Protein AF-A0A074M8Y1-F1 (afdb_monomer_lite)

Sequence (68 aa):
MKRYPLIAARVALDKTQAQVAKDLCLSEVYVRKIEAGDKKPGRETIIRFARYYQRPAHELFPDIFRDF

Foldseek 3Di:
DFQVLLVVLQVVVVHDLCRVCVVLVHDSVVSVCVRHVVDDDDPVSLVSSCVVSVHDSCSRCVVVVVVD

pLDDT: mean 95.06, std 8.21, range [47.31, 98.62]

InterPro domains:
  IPR001387 Cro/C1-type, helix-turn-helix domain [PF01381] (7-60)
  IPR001387 Cro/C1-type, helix-turn-helix domain [PS50943] (6-60)
  IPR001387 Cro/C1-type, helix-turn-helix domain [SM00530] (5-60)
  IPR001387 Cro/C1-type, helix-turn-helix domain [cd00093] (6-60)
  IPR010982 Lambda repressor-like, DNA-binding domain superfamily [G3DSA:1.10.260.40] (6-64)
  IPR010982 Lambda repressor-like, DNA-binding domain superfamily [SSF47413] (6-63)

Radius of gyration: 10.76 Å; chains: 1; bounding box: 20×22×30 Å

Organism: NCBI:txid1157490

Secondary structure (DSSP, 8-state):
---HHHHHHHHHTT--HHHHHHHTT--HHHHHHHHHT-S---HHHHHHHHHHHTS-HHHH-HHHHS--

Structure (mmCIF, N/CA/C/O backbone):
data_AF-A0A074M8Y1-F1
#
_entry.id   AF-A0A074M8Y1-F1
#
loop_
_atom_site.group_PDB
_atom_site.id
_atom_site.type_symbol
_atom_site.label_atom_id
_atom_site.label_alt_id
_atom_site.label_comp_id
_atom_site.label_asym_id
_atom_site.label_entity_id
_atom_site.label_seq_id
_atom_site.pdbx_PDB_ins_code
_atom_site.Cartn_x
_atom_site.Cartn_y
_atom_site.Cartn_z
_atom_site.occupancy
_atom_site.B_iso_or_equiv
_atom_site.auth_seq_id
_atom_site.auth_comp_id
_atom_site.auth_asym_id
_atom_site.auth_atom_id
_atom_site.pdbx_PDB_model_num
ATOM 1 N N . MET A 1 1 ? -5.191 6.582 -12.598 1.00 81.50 1 MET A N 1
ATOM 2 C 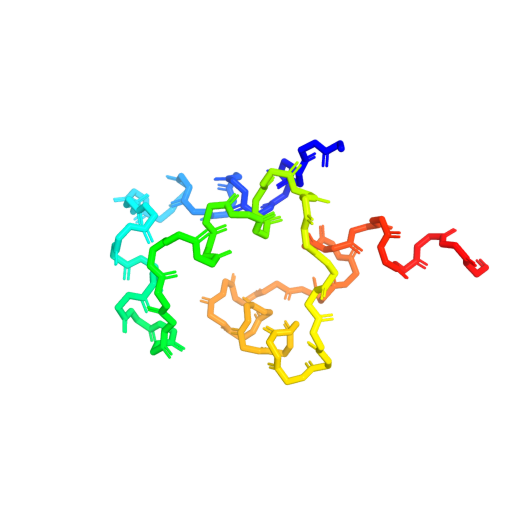CA . MET A 1 1 ? -5.459 5.200 -13.065 1.00 81.50 1 MET A CA 1
ATOM 3 C C . MET A 1 1 ? -5.309 4.276 -11.872 1.00 81.50 1 MET A C 1
ATOM 5 O O . MET A 1 1 ? -4.262 4.324 -11.243 1.00 81.50 1 MET A O 1
ATOM 9 N N . LYS A 1 2 ? -6.326 3.471 -11.533 1.00 91.88 2 LYS A N 1
ATOM 10 C CA . LYS A 1 2 ? -6.242 2.564 -10.376 1.00 91.88 2 LYS A CA 1
ATOM 11 C C . LYS A 1 2 ? -5.166 1.495 -10.599 1.00 91.88 2 LYS A C 1
ATOM 13 O O . LYS A 1 2 ? -5.119 0.882 -11.665 1.00 91.88 2 LYS A O 1
ATOM 18 N N . ARG A 1 3 ? -4.346 1.231 -9.580 1.00 95.12 3 ARG A N 1
ATOM 19 C CA . ARG A 1 3 ? -3.352 0.149 -9.561 1.00 95.12 3 ARG A CA 1
ATOM 20 C C . ARG A 1 3 ? -4.015 -1.158 -9.137 1.00 95.12 3 ARG A C 1
ATOM 22 O O . ARG A 1 3 ? -3.857 -1.621 -8.009 1.00 95.12 3 ARG A O 1
ATOM 29 N N . TYR A 1 4 ? -4.774 -1.751 -10.059 1.00 97.06 4 TYR A N 1
ATOM 30 C CA . TYR A 1 4 ? -5.473 -3.020 -9.836 1.00 97.06 4 TYR A CA 1
ATOM 31 C C . TYR A 1 4 ? -4.589 -4.158 -9.298 1.00 97.06 4 TYR A C 1
ATOM 33 O O . TYR A 1 4 ? -5.091 -4.888 -8.447 1.00 97.06 4 TYR A O 1
ATOM 41 N N . PRO A 1 5 ? -3.299 -4.303 -9.676 1.00 97.50 5 PRO A N 1
ATOM 42 C CA . PRO A 1 5 ? -2.450 -5.347 -9.099 1.00 97.50 5 PRO A CA 1
ATOM 43 C C . PRO A 1 5 ? -2.289 -5.253 -7.576 1.00 97.50 5 PRO A C 1
ATOM 45 O O . PRO A 1 5 ? -2.350 -6.275 -6.896 1.00 97.50 5 PRO A O 1
ATOM 48 N N . LEU A 1 6 ? -2.156 -4.041 -7.022 1.00 97.50 6 LEU A N 1
ATOM 49 C CA . LEU A 1 6 ? -2.104 -3.832 -5.569 1.00 97.50 6 LEU A CA 1
ATOM 50 C C . LEU A 1 6 ? -3.432 -4.172 -4.896 1.00 97.50 6 LEU A C 1
ATOM 52 O O . LEU A 1 6 ? -3.446 -4.835 -3.863 1.00 97.50 6 LEU A O 1
ATOM 56 N N . ILE A 1 7 ? -4.544 -3.743 -5.499 1.00 98.06 7 ILE A N 1
ATOM 57 C CA . ILE A 1 7 ? -5.891 -4.021 -4.985 1.00 98.06 7 ILE A CA 1
ATOM 58 C C . ILE A 1 7 ? -6.140 -5.533 -4.973 1.00 98.06 7 ILE A C 1
ATOM 60 O O . ILE A 1 7 ? -6.606 -6.072 -3.973 1.00 98.06 7 ILE A O 1
ATOM 64 N N . ALA A 1 8 ? -5.791 -6.225 -6.058 1.00 98.19 8 ALA A N 1
ATOM 65 C CA . ALA A 1 8 ? -5.931 -7.670 -6.177 1.00 98.19 8 ALA A CA 1
ATOM 66 C C . ALA A 1 8 ? -5.063 -8.410 -5.150 1.00 98.19 8 ALA A C 1
ATOM 68 O O . ALA A 1 8 ? -5.550 -9.330 -4.500 1.00 98.19 8 ALA A O 1
ATOM 69 N N . ALA A 1 9 ? -3.809 -7.986 -4.956 1.00 97.94 9 ALA A N 1
ATOM 70 C CA . ALA A 1 9 ? -2.928 -8.569 -3.946 1.00 97.94 9 ALA A CA 1
ATOM 71 C C . ALA A 1 9 ? -3.480 -8.383 -2.523 1.00 97.94 9 ALA A C 1
ATOM 73 O O . ALA A 1 9 ? -3.445 -9.316 -1.725 1.00 97.94 9 ALA A O 1
ATOM 74 N N . ARG A 1 10 ? -4.061 -7.215 -2.220 1.00 98.12 10 ARG A N 1
ATOM 75 C CA . ARG A 1 10 ? -4.720 -6.959 -0.935 1.00 98.12 10 ARG A CA 1
ATOM 76 C C . ARG A 1 10 ? -5.946 -7.847 -0.715 1.00 98.12 10 ARG A C 1
ATOM 78 O O . ARG A 1 10 ? -6.089 -8.426 0.358 1.00 98.12 10 ARG A O 1
ATOM 85 N N . VAL A 1 11 ? -6.829 -7.933 -1.711 1.00 98.12 11 VAL A N 1
ATOM 86 C CA . VAL A 1 11 ? -8.062 -8.737 -1.637 1.00 98.12 11 VAL A CA 1
ATOM 87 C C . VAL A 1 11 ? -7.740 -10.228 -1.526 1.00 98.12 11 VAL A C 1
ATOM 89 O O . VAL A 1 11 ? -8.401 -10.927 -0.772 1.00 98.12 11 VAL A O 1
ATOM 92 N N . ALA A 1 12 ? -6.684 -10.707 -2.189 1.00 98.00 12 ALA A N 1
ATOM 93 C CA . ALA A 1 12 ? -6.220 -12.090 -2.061 1.00 98.00 12 ALA A CA 1
ATOM 94 C C . ALA A 1 12 ? -5.745 -12.455 -0.640 1.00 98.00 12 ALA A C 1
ATOM 96 O O . ALA A 1 12 ? -5.719 -13.632 -0.295 1.00 98.00 12 ALA A O 1
ATOM 97 N N . LEU A 1 13 ? -5.377 -11.462 0.178 1.00 97.44 13 LEU A N 1
ATOM 98 C CA . LEU A 1 13 ? -5.037 -11.641 1.593 1.00 97.44 13 LEU A CA 1
ATOM 99 C C . LEU A 1 13 ? -6.219 -11.374 2.541 1.00 97.44 13 LEU A C 1
ATOM 101 O O . LEU A 1 13 ? -6.014 -11.383 3.751 1.00 97.44 13 LEU A O 1
ATOM 105 N N . ASP A 1 14 ? -7.413 -11.088 2.010 1.00 98.06 14 ASP A N 1
ATOM 106 C CA . ASP A 1 14 ? -8.606 -10.668 2.759 1.00 98.06 14 ASP A CA 1
ATOM 107 C C . ASP A 1 14 ? -8.348 -9.487 3.715 1.00 98.06 14 ASP A C 1
ATOM 109 O O . ASP A 1 14 ? -8.777 -9.457 4.869 1.00 98.06 14 ASP A O 1
ATOM 113 N N . LYS A 1 15 ? -7.579 -8.495 3.241 1.00 98.12 15 LYS A N 1
ATOM 114 C CA . LYS A 1 15 ? -7.214 -7.318 4.041 1.00 98.12 15 LYS A CA 1
ATOM 115 C C . LYS A 1 15 ? -7.902 -6.036 3.596 1.00 98.12 15 LYS A C 1
ATOM 117 O O . LYS A 1 15 ? -8.094 -5.750 2.411 1.00 98.12 15 LYS 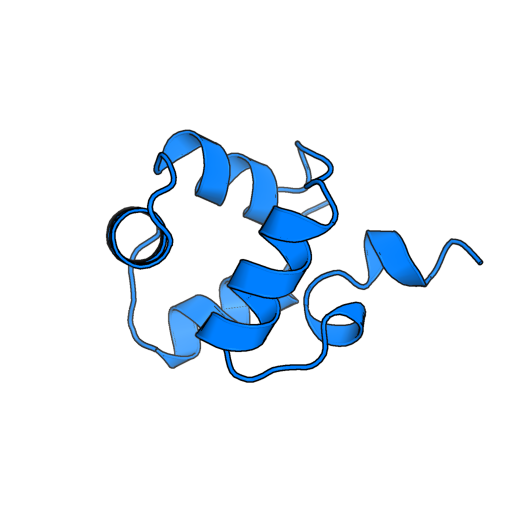A O 1
ATOM 122 N N . THR A 1 16 ? -8.201 -5.181 4.565 1.00 98.50 16 THR A N 1
ATOM 123 C CA . THR A 1 16 ? -8.617 -3.795 4.330 1.00 98.50 16 THR A CA 1
ATOM 124 C C . THR A 1 16 ? -7.406 -2.898 4.066 1.00 98.50 16 THR A C 1
ATOM 126 O O . THR A 1 16 ? -6.265 -3.241 4.385 1.00 98.50 16 THR A O 1
ATOM 129 N N . GLN A 1 17 ? -7.633 -1.715 3.485 1.00 98.25 17 GLN A N 1
ATOM 130 C CA . GLN A 1 17 ? -6.565 -0.722 3.290 1.00 98.25 17 GLN A CA 1
ATOM 131 C C . GLN A 1 17 ? -5.944 -0.288 4.628 1.00 98.25 17 GLN A C 1
ATOM 133 O O . GLN A 1 17 ? -4.733 -0.094 4.700 1.00 98.25 17 GLN A O 1
ATOM 138 N N . ALA A 1 18 ? -6.751 -0.204 5.693 1.00 98.56 18 ALA A N 1
ATOM 139 C CA . ALA A 1 18 ? -6.297 0.111 7.046 1.00 98.56 18 ALA A CA 1
ATOM 140 C C . ALA A 1 18 ? -5.350 -0.960 7.615 1.00 98.56 18 ALA A C 1
ATOM 142 O O . ALA A 1 18 ? -4.323 -0.629 8.205 1.00 98.56 18 ALA A O 1
ATOM 143 N N . GLN A 1 19 ? -5.657 -2.246 7.405 1.00 98.62 19 GLN A N 1
ATOM 144 C CA . GLN A 1 19 ? -4.798 -3.350 7.848 1.00 98.62 19 GLN A CA 1
ATOM 145 C C . GLN A 1 19 ? -3.461 -3.353 7.102 1.00 98.62 19 GLN A C 1
ATOM 147 O O . GLN A 1 19 ? -2.412 -3.414 7.735 1.00 98.62 19 GLN A O 1
ATOM 152 N N . VAL A 1 20 ? -3.478 -3.193 5.774 1.00 98.44 20 VAL A N 1
ATOM 153 C CA . VAL A 1 20 ? -2.242 -3.074 4.980 1.00 98.44 20 VAL A CA 1
ATOM 154 C C . VAL A 1 20 ? -1.418 -1.862 5.412 1.00 98.44 20 VAL A C 1
ATOM 156 O O . VAL A 1 20 ? -0.198 -1.948 5.526 1.00 98.44 20 VAL A O 1
ATOM 159 N N . ALA A 1 21 ? -2.070 -0.729 5.677 1.00 98.44 21 ALA A N 1
ATOM 160 C CA . ALA A 1 21 ? -1.398 0.472 6.156 1.00 98.44 21 ALA A CA 1
ATOM 161 C C . ALA A 1 21 ? -0.691 0.229 7.492 1.00 98.44 21 ALA A C 1
ATOM 163 O O . ALA A 1 21 ? 0.485 0.566 7.627 1.00 98.44 21 ALA A O 1
ATOM 164 N N . LYS A 1 22 ? -1.373 -0.426 8.439 1.00 98.38 22 LYS A N 1
ATOM 165 C CA . LYS A 1 22 ? -0.791 -0.825 9.722 1.00 98.38 22 LYS A CA 1
ATOM 166 C C . LYS A 1 22 ? 0.416 -1.745 9.530 1.00 98.38 22 LYS A C 1
ATOM 168 O O . LYS A 1 22 ? 1.467 -1.472 10.100 1.00 98.38 22 LYS A O 1
ATOM 173 N N . ASP A 1 23 ? 0.289 -2.774 8.697 1.00 98.12 23 ASP A N 1
ATOM 174 C CA . ASP A 1 23 ? 1.359 -3.751 8.470 1.00 98.12 23 ASP A CA 1
ATOM 175 C C . ASP A 1 23 ? 2.595 -3.145 7.785 1.00 98.12 23 ASP A C 1
ATOM 177 O O . ASP A 1 23 ? 3.719 -3.587 8.011 1.00 98.12 23 ASP A O 1
ATOM 181 N N . LEU A 1 24 ? 2.399 -2.125 6.944 1.00 97.31 24 LEU A N 1
ATOM 182 C CA . LEU A 1 24 ? 3.469 -1.433 6.219 1.00 97.31 24 LEU A CA 1
ATOM 183 C C . LEU A 1 24 ? 4.023 -0.200 6.951 1.00 97.31 24 LEU A C 1
ATOM 185 O O . LEU A 1 24 ? 4.914 0.474 6.416 1.00 97.31 24 LEU A O 1
ATOM 189 N N . CYS A 1 25 ? 3.502 0.113 8.142 1.00 97.12 25 CYS A N 1
ATOM 190 C CA . CYS A 1 25 ? 3.771 1.354 8.874 1.00 97.12 25 CYS A CA 1
ATOM 191 C C . CYS A 1 25 ? 3.526 2.607 8.005 1.00 97.12 25 CYS A C 1
ATOM 193 O O . CYS A 1 25 ? 4.371 3.501 7.910 1.00 97.12 25 CYS A O 1
ATOM 195 N N . LEU A 1 26 ? 2.377 2.649 7.329 1.00 97.12 26 LEU A N 1
ATOM 196 C CA . LEU A 1 26 ? 1.901 3.742 6.478 1.00 97.12 26 LEU A CA 1
ATOM 197 C C . LEU A 1 26 ? 0.554 4.265 6.997 1.00 97.12 26 LEU A C 1
ATOM 199 O O . LEU A 1 26 ? -0.115 3.615 7.795 1.00 97.12 26 LEU A O 1
ATOM 203 N N . SER A 1 27 ? 0.115 5.429 6.511 1.00 98.19 27 SER A N 1
ATOM 204 C CA . SER A 1 27 ? -1.265 5.868 6.741 1.00 98.19 27 SER A CA 1
ATOM 205 C C . SER A 1 27 ? -2.224 5.202 5.753 1.00 98.19 27 SER A C 1
ATOM 207 O O . SER A 1 27 ? -1.886 4.987 4.586 1.00 98.19 27 SER A O 1
ATOM 209 N N . GLU A 1 28 ? -3.451 4.920 6.195 1.00 98.38 28 GLU A N 1
ATOM 210 C CA . GLU A 1 28 ? -4.505 4.363 5.335 1.00 98.38 28 GLU A CA 1
ATOM 211 C C . GLU A 1 28 ? -4.765 5.251 4.113 1.00 98.38 28 GLU A C 1
ATOM 213 O O . GLU A 1 28 ? -4.834 4.766 2.985 1.00 98.38 28 GLU A O 1
ATOM 218 N N . VAL A 1 29 ? -4.807 6.573 4.316 1.00 98.31 29 VAL A N 1
ATOM 219 C CA . VAL A 1 29 ? -4.958 7.556 3.233 1.00 98.31 29 VAL A CA 1
ATOM 220 C C . VAL A 1 29 ? -3.841 7.416 2.200 1.00 98.31 29 VAL A C 1
ATOM 222 O O . VAL A 1 29 ? -4.093 7.538 1.000 1.00 98.31 29 VAL A O 1
ATOM 225 N N . TYR A 1 30 ? -2.607 7.155 2.637 1.00 98.06 30 TYR A N 1
ATOM 226 C CA . TYR A 1 30 ? -1.493 6.951 1.722 1.00 98.06 30 TYR A CA 1
ATOM 227 C C . TYR A 1 30 ? -1.649 5.648 0.935 1.00 98.06 30 TYR A C 1
ATOM 229 O O . TYR A 1 30 ? -1.553 5.689 -0.289 1.00 98.06 30 TYR A O 1
ATOM 237 N N . VAL A 1 31 ? -1.991 4.527 1.583 1.00 98.12 31 VAL A N 1
ATOM 238 C CA . VAL A 1 31 ? -2.286 3.255 0.890 1.00 98.12 31 VAL A CA 1
ATOM 239 C C . VAL A 1 31 ? -3.410 3.432 -0.133 1.00 98.12 31 VAL A C 1
ATOM 241 O O . VAL A 1 31 ? -3.252 3.040 -1.288 1.00 98.12 31 VAL A O 1
ATOM 244 N N . ARG A 1 32 ? -4.501 4.114 0.233 1.00 98.12 32 ARG A N 1
ATOM 245 C CA . ARG A 1 32 ? -5.611 4.426 -0.677 1.00 98.12 32 ARG A CA 1
ATOM 246 C C . ARG A 1 32 ? -5.154 5.232 -1.895 1.00 98.12 32 ARG A C 1
ATOM 248 O O . ARG A 1 32 ? -5.519 4.884 -3.014 1.00 98.12 32 ARG A O 1
ATOM 255 N N . LYS A 1 33 ? -4.352 6.287 -1.704 1.00 97.94 33 LYS A N 1
ATOM 256 C CA . LYS A 1 33 ? -3.803 7.100 -2.811 1.00 97.94 33 LYS A CA 1
ATOM 257 C C . LYS A 1 33 ? -2.852 6.297 -3.700 1.00 97.94 33 LYS A C 1
ATOM 259 O O . LYS A 1 33 ? -2.818 6.510 -4.910 1.00 97.94 33 LYS A O 1
ATOM 264 N N . ILE A 1 34 ? -2.092 5.372 -3.117 1.00 97.81 34 ILE A N 1
ATOM 265 C CA . ILE A 1 34 ? -1.230 4.453 -3.861 1.00 97.81 34 ILE A CA 1
ATOM 266 C C . ILE A 1 34 ? -2.073 3.491 -4.713 1.00 97.81 34 ILE A C 1
ATOM 268 O O . ILE A 1 34 ? -1.806 3.376 -5.908 1.00 97.81 34 ILE A O 1
ATOM 272 N N . GLU A 1 35 ? -3.113 2.863 -4.158 1.00 97.69 35 GLU A N 1
ATOM 273 C CA . GLU A 1 35 ? -4.027 1.981 -4.908 1.00 97.69 35 GLU A CA 1
ATOM 274 C C . GLU A 1 35 ? -4.832 2.735 -5.981 1.00 97.69 35 GLU A C 1
ATOM 276 O O . GLU A 1 35 ? -5.068 2.208 -7.067 1.00 97.69 35 GLU A O 1
ATOM 281 N N . ALA A 1 36 ? -5.226 3.984 -5.722 1.00 96.69 36 ALA A N 1
ATOM 282 C CA . ALA A 1 36 ? -5.931 4.829 -6.689 1.00 96.69 36 ALA A CA 1
ATOM 283 C C . ALA A 1 36 ? -5.038 5.311 -7.850 1.00 96.69 36 ALA A C 1
ATOM 285 O O . ALA A 1 36 ? -5.549 5.698 -8.904 1.00 96.69 36 ALA A O 1
ATOM 286 N N . GLY A 1 37 ? -3.714 5.254 -7.670 1.00 95.00 37 GLY A N 1
ATOM 287 C CA . GLY A 1 37 ? -2.730 5.808 -8.600 1.00 95.00 37 GLY A CA 1
ATOM 288 C C . GLY A 1 37 ? -2.538 7.323 -8.477 1.00 95.00 37 GLY A C 1
ATOM 289 O O . GLY A 1 37 ? -1.813 7.904 -9.276 1.00 95.00 37 GLY A O 1
ATOM 290 N N . ASP A 1 38 ? -3.132 7.960 -7.464 1.00 95.50 38 ASP A N 1
ATOM 291 C CA . ASP A 1 38 ? -3.072 9.412 -7.227 1.00 95.50 38 ASP A CA 1
ATOM 292 C C . ASP A 1 38 ? -1.716 9.868 -6.664 1.00 95.50 38 ASP A C 1
ATOM 294 O O . ASP A 1 38 ? -1.412 11.059 -6.589 1.00 95.50 38 ASP A O 1
ATOM 298 N N . LYS A 1 39 ? -0.887 8.918 -6.221 1.00 94.62 39 LYS A N 1
ATOM 299 C CA . LYS A 1 39 ? 0.454 9.181 -5.698 1.00 94.62 39 LYS A CA 1
ATOM 300 C C . LYS A 1 39 ? 1.470 8.243 -6.336 1.00 94.62 39 LYS A C 1
ATOM 302 O O . LYS A 1 39 ? 1.249 7.033 -6.400 1.00 94.62 39 LYS A O 1
ATOM 307 N N . LYS A 1 40 ? 2.608 8.794 -6.769 1.00 93.19 40 LYS A N 1
ATOM 308 C CA . LYS A 1 40 ? 3.798 8.013 -7.133 1.00 93.19 40 LYS A CA 1
ATOM 309 C C . LYS A 1 40 ? 4.589 7.684 -5.850 1.00 93.19 40 LYS A C 1
ATOM 311 O O . LYS A 1 40 ? 5.045 8.620 -5.188 1.00 93.19 40 LYS A O 1
ATOM 316 N N . PRO A 1 41 ? 4.685 6.405 -5.441 1.00 95.12 41 PRO A N 1
ATOM 317 C CA . PRO A 1 41 ? 5.498 5.996 -4.299 1.00 95.12 41 PRO A CA 1
ATOM 318 C C . PRO A 1 41 ? 6.990 6.165 -4.594 1.00 95.12 41 PRO A C 1
ATOM 320 O O . PRO A 1 41 ? 7.432 5.983 -5.725 1.00 95.12 41 PRO A O 1
ATOM 323 N N . GLY A 1 42 ? 7.777 6.458 -3.558 1.00 96.12 42 GLY A N 1
ATOM 324 C CA . GLY A 1 42 ? 9.234 6.364 -3.644 1.00 96.12 42 GLY A CA 1
ATOM 325 C C . GLY A 1 42 ? 9.716 4.908 -3.659 1.00 96.12 42 GLY A C 1
ATOM 326 O O . GLY A 1 42 ? 8.974 3.991 -3.296 1.00 96.12 42 GLY A O 1
ATOM 327 N N . ARG A 1 43 ? 10.993 4.703 -4.008 1.00 95.88 43 ARG A N 1
ATOM 328 C CA . ARG A 1 43 ? 11.642 3.378 -4.082 1.00 95.88 43 ARG A CA 1
ATOM 329 C C . ARG A 1 43 ? 11.416 2.524 -2.832 1.00 95.88 43 ARG A C 1
ATOM 331 O O . ARG A 1 43 ? 11.046 1.362 -2.946 1.00 95.88 43 ARG A O 1
ATOM 338 N N . GLU A 1 44 ? 11.600 3.107 -1.651 1.00 96.75 44 GLU A N 1
ATOM 339 C CA . GLU A 1 44 ? 11.432 2.402 -0.375 1.00 96.75 44 GLU A CA 1
ATOM 340 C C . GLU A 1 44 ? 9.999 1.882 -0.192 1.00 96.75 44 GLU A C 1
ATOM 342 O O . GLU A 1 44 ? 9.785 0.730 0.173 1.00 96.75 44 GLU A O 1
ATOM 347 N N . THR A 1 45 ? 8.996 2.699 -0.527 1.00 97.62 45 THR A N 1
ATOM 348 C CA . THR A 1 45 ? 7.590 2.277 -0.487 1.00 97.62 45 THR A CA 1
ATOM 349 C C . THR A 1 45 ? 7.332 1.132 -1.469 1.00 97.62 45 THR A C 1
ATOM 351 O O . THR A 1 45 ? 6.712 0.144 -1.089 1.00 97.62 45 THR A O 1
ATOM 354 N N . ILE A 1 46 ? 7.844 1.222 -2.701 1.00 97.56 46 ILE A N 1
ATOM 355 C CA . ILE A 1 46 ? 7.706 0.159 -3.711 1.00 97.56 46 ILE A CA 1
ATOM 356 C C . ILE A 1 46 ? 8.281 -1.167 -3.191 1.00 97.56 46 ILE A C 1
ATOM 358 O O . ILE A 1 46 ? 7.616 -2.199 -3.275 1.00 97.56 46 ILE A O 1
ATOM 362 N N . ILE A 1 47 ? 9.481 -1.136 -2.600 1.00 97.69 47 ILE A N 1
ATOM 363 C CA . ILE A 1 47 ? 10.135 -2.322 -2.026 1.00 97.69 47 ILE A CA 1
ATOM 364 C C . ILE A 1 47 ? 9.312 -2.902 -0.870 1.00 97.69 47 ILE A C 1
ATOM 366 O O . ILE A 1 47 ? 9.151 -4.120 -0.795 1.00 97.69 47 ILE A O 1
ATOM 370 N N . ARG A 1 48 ? 8.758 -2.059 0.011 1.00 98.00 48 ARG A N 1
ATOM 371 C CA . ARG A 1 48 ? 7.892 -2.507 1.115 1.00 98.00 48 ARG A CA 1
ATOM 372 C C . ARG A 1 48 ? 6.662 -3.256 0.610 1.00 98.00 48 ARG A C 1
ATOM 374 O O . ARG A 1 48 ? 6.401 -4.356 1.081 1.00 98.00 48 ARG A O 1
ATOM 381 N N . PHE A 1 49 ? 5.956 -2.706 -0.378 1.00 98.19 49 PHE A N 1
ATOM 382 C CA . PHE A 1 49 ? 4.796 -3.368 -0.983 1.00 98.19 49 PHE A CA 1
ATOM 383 C C . PHE A 1 49 ? 5.170 -4.684 -1.679 1.00 98.19 49 PHE A C 1
ATOM 385 O O . PHE A 1 49 ? 4.473 -5.680 -1.502 1.00 98.19 49 PHE A O 1
ATOM 392 N N . ALA A 1 50 ? 6.283 -4.712 -2.419 1.00 98.06 50 ALA A N 1
ATOM 393 C CA . ALA A 1 50 ? 6.781 -5.920 -3.079 1.00 98.06 50 ALA A CA 1
ATOM 394 C C . ALA A 1 50 ? 7.103 -7.042 -2.083 1.00 98.06 50 ALA A C 1
ATOM 396 O O . ALA A 1 50 ? 6.676 -8.179 -2.270 1.00 98.06 50 ALA A O 1
ATOM 397 N N . ARG A 1 51 ? 7.796 -6.713 -0.986 1.00 98.12 51 ARG A N 1
ATOM 398 C CA . ARG A 1 51 ? 8.099 -7.669 0.090 1.00 98.12 51 ARG A CA 1
ATOM 399 C C . ARG A 1 51 ? 6.839 -8.145 0.804 1.00 98.12 51 ARG A C 1
ATOM 401 O O . ARG A 1 51 ? 6.693 -9.337 1.032 1.00 98.12 51 ARG A O 1
ATOM 408 N N . TYR A 1 52 ? 5.933 -7.226 1.125 1.00 98.38 52 TYR A N 1
ATOM 409 C CA . TYR A 1 52 ? 4.703 -7.535 1.849 1.00 98.38 52 TYR A CA 1
ATOM 410 C C . TYR A 1 52 ? 3.778 -8.475 1.075 1.00 98.38 52 TYR A C 1
ATOM 412 O O . TYR A 1 52 ? 3.295 -9.454 1.634 1.00 98.38 52 TYR A O 1
ATOM 420 N N . TYR A 1 53 ? 3.576 -8.219 -0.219 1.00 98.06 53 TYR A N 1
ATOM 421 C CA . TYR A 1 53 ? 2.758 -9.082 -1.072 1.00 98.06 53 TYR A CA 1
ATOM 422 C C . TYR A 1 53 ? 3.523 -10.264 -1.673 1.00 98.06 53 TYR A C 1
ATOM 424 O O . TYR A 1 53 ? 2.914 -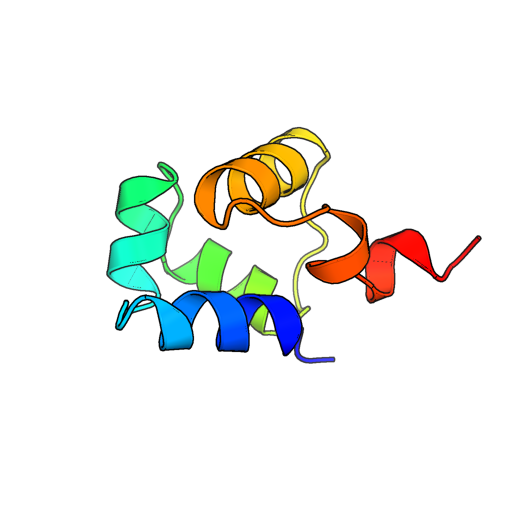11.060 -2.380 1.00 98.06 53 TYR A O 1
ATOM 432 N N . GLN A 1 54 ? 4.833 -10.372 -1.417 1.00 97.69 54 GLN A N 1
ATOM 433 C CA . GLN A 1 54 ? 5.728 -11.369 -2.015 1.00 97.69 54 GLN A CA 1
ATOM 434 C C . GLN A 1 54 ? 5.601 -11.432 -3.546 1.00 97.69 54 GLN A C 1
ATOM 436 O O . GLN A 1 54 ? 5.542 -12.503 -4.145 1.00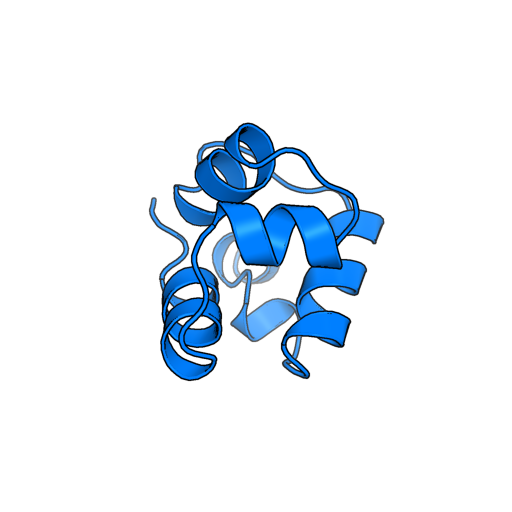 97.69 54 GLN A O 1
ATOM 441 N N . ARG A 1 55 ? 5.532 -10.259 -4.184 1.00 97.44 55 ARG A N 1
ATOM 442 C CA . ARG A 1 55 ? 5.392 -10.120 -5.639 1.00 97.44 55 ARG A CA 1
ATOM 443 C C . ARG A 1 55 ? 6.432 -9.165 -6.212 1.00 97.44 55 ARG A C 1
ATOM 445 O O . ARG A 1 55 ? 6.818 -8.210 -5.530 1.00 97.44 55 ARG A O 1
ATOM 452 N N . PRO A 1 56 ? 6.868 -9.367 -7.466 1.00 97.00 56 PRO A N 1
ATOM 453 C CA . PRO A 1 56 ? 7.768 -8.438 -8.130 1.00 97.00 56 PRO A CA 1
ATOM 454 C C . PRO A 1 56 ? 7.199 -7.015 -8.187 1.00 97.00 56 PRO A C 1
ATOM 456 O O . PRO A 1 56 ? 6.018 -6.795 -8.458 1.00 97.00 56 PRO A O 1
ATOM 459 N N . ALA A 1 57 ? 8.063 -6.018 -7.980 1.00 96.25 57 ALA A N 1
ATOM 460 C CA . ALA A 1 57 ? 7.659 -4.612 -7.986 1.00 96.25 57 ALA A CA 1
ATOM 461 C C . ALA A 1 57 ? 7.027 -4.172 -9.320 1.00 96.25 57 ALA A C 1
ATOM 463 O O . ALA A 1 57 ? 6.069 -3.402 -9.313 1.00 96.25 57 ALA A O 1
ATOM 464 N N . HIS A 1 58 ? 7.522 -4.686 -10.449 1.00 94.81 58 HIS A N 1
ATOM 465 C CA . HIS A 1 58 ? 7.003 -4.357 -11.778 1.00 94.81 58 HIS A CA 1
ATOM 466 C C . HIS A 1 58 ? 5.595 -4.919 -12.034 1.00 94.81 58 HIS A C 1
ATOM 468 O O . HIS A 1 58 ? 4.844 -4.342 -12.816 1.00 94.81 58 HIS A O 1
ATOM 474 N N . GLU A 1 59 ? 5.207 -6.001 -11.351 1.00 95.88 59 GLU A N 1
ATOM 475 C CA . GLU A 1 59 ? 3.840 -6.529 -11.410 1.00 95.88 59 GLU A CA 1
ATOM 476 C C . GLU A 1 59 ? 2.878 -5.700 -10.558 1.00 95.88 59 GLU A C 1
ATOM 478 O O . GLU A 1 59 ? 1.740 -5.466 -10.956 1.00 95.88 59 GLU A O 1
ATOM 483 N N . LEU A 1 60 ?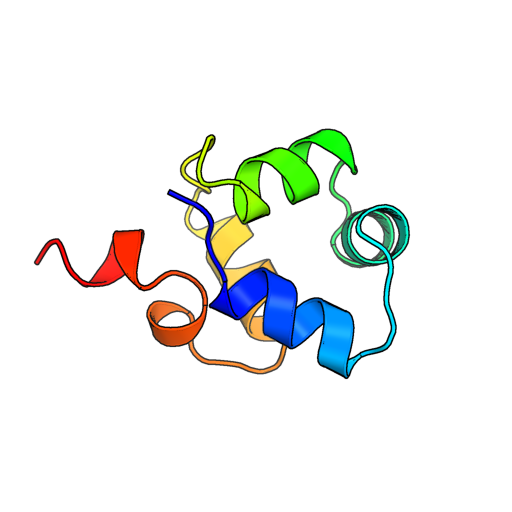 3.330 -5.240 -9.385 1.00 96.38 60 LEU A N 1
ATOM 484 C CA . LEU A 1 60 ? 2.514 -4.428 -8.478 1.00 96.38 60 LEU A CA 1
ATOM 485 C C . LEU A 1 60 ? 2.333 -2.985 -8.970 1.00 96.38 60 LEU A C 1
ATOM 487 O O . LEU A 1 60 ? 1.278 -2.387 -8.753 1.00 96.38 60 LEU A O 1
ATOM 491 N N . PHE A 1 61 ? 3.350 -2.430 -9.630 1.00 95.50 61 PHE A N 1
ATOM 492 C CA . PHE A 1 61 ? 3.396 -1.042 -10.093 1.00 95.50 61 PHE A CA 1
ATOM 493 C C . PHE A 1 61 ? 3.672 -0.952 -11.603 1.00 95.50 61 PHE A C 1
ATOM 495 O O . PHE A 1 61 ? 4.647 -0.317 -12.008 1.00 95.50 61 PHE A O 1
ATOM 502 N N . PRO A 1 62 ? 2.848 -1.564 -12.472 1.00 92.94 62 PRO A N 1
ATOM 503 C CA . PRO A 1 62 ? 3.132 -1.609 -13.905 1.00 92.94 62 PRO A CA 1
ATOM 504 C C . PRO A 1 62 ? 3.209 -0.210 -14.530 1.00 92.94 62 PRO A C 1
ATOM 506 O O . PRO A 1 62 ? 3.975 -0.011 -15.461 1.00 92.94 62 PRO A O 1
ATOM 509 N N . ASP A 1 63 ? 2.480 0.769 -13.987 1.00 91.88 63 ASP A N 1
ATOM 510 C CA . ASP A 1 63 ? 2.520 2.175 -14.408 1.00 91.88 63 ASP A CA 1
ATOM 511 C C . ASP A 1 63 ? 3.867 2.862 -14.140 1.00 91.88 63 ASP A C 1
ATOM 513 O O . ASP A 1 63 ? 4.191 3.841 -14.791 1.00 91.88 63 ASP A O 1
ATOM 517 N N . ILE A 1 64 ? 4.653 2.374 -13.178 1.00 91.81 64 ILE A N 1
ATOM 518 C CA . ILE A 1 64 ? 5.966 2.947 -12.848 1.00 91.81 64 ILE A CA 1
ATOM 519 C C . ILE A 1 64 ? 7.070 2.308 -13.697 1.00 91.81 64 ILE A C 1
ATOM 521 O O . ILE A 1 64 ? 8.071 2.955 -13.986 1.00 91.81 64 ILE A O 1
ATOM 525 N N . PHE A 1 65 ? 6.898 1.039 -14.078 1.00 88.69 65 PHE A N 1
ATOM 526 C CA . PHE A 1 65 ? 7.923 0.251 -14.767 1.00 88.69 65 PHE A CA 1
ATOM 527 C C . PHE A 1 65 ? 7.709 0.117 -16.283 1.00 88.69 65 PHE A C 1
ATOM 529 O O . PHE A 1 65 ? 8.646 -0.281 -16.963 1.00 88.69 65 PHE A O 1
ATOM 536 N N . ARG A 1 66 ? 6.519 0.427 -16.824 1.00 77.00 66 ARG A N 1
ATOM 537 C CA . ARG A 1 66 ? 6.246 0.389 -18.278 1.00 77.00 66 ARG A CA 1
ATOM 538 C C . ARG A 1 66 ? 6.575 1.682 -19.031 1.00 77.00 66 ARG A C 1
ATOM 540 O O . ARG A 1 66 ? 6.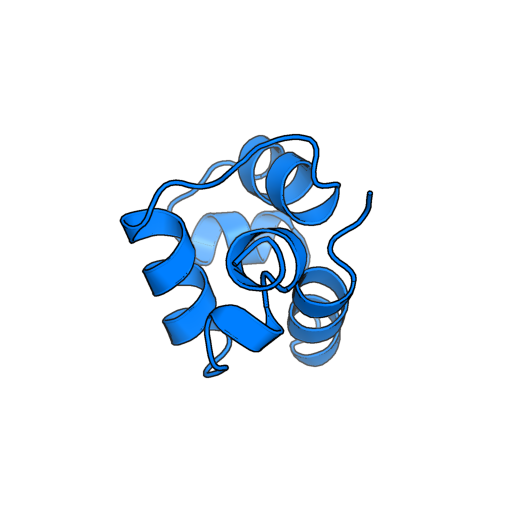513 1.665 -20.251 1.00 77.00 66 ARG A O 1
ATOM 547 N N . ASP A 1 67 ? 6.930 2.765 -18.342 1.00 58.53 67 ASP A N 1
ATOM 548 C CA . ASP A 1 67 ? 7.332 4.037 -18.972 1.00 58.53 67 ASP A CA 1
ATOM 549 C C . ASP A 1 67 ? 8.829 4.058 -19.391 1.00 58.53 67 ASP A C 1
ATOM 551 O O . ASP A 1 67 ? 9.417 5.133 -19.518 1.00 58.53 67 ASP A O 1
ATOM 555 N N . PHE A 1 68 ? 9.456 2.890 -19.594 1.00 47.31 68 PHE A N 1
ATOM 556 C CA . PHE A 1 68 ? 10.833 2.738 -20.089 1.00 47.31 68 PHE A CA 1
ATOM 557 C C . PHE A 1 68 ? 10.875 1.910 -21.371 1.00 47.31 68 PHE A C 1
ATOM 559 O O . PHE A 1 68 ? 10.207 0.850 -21.402 1.00 47.31 68 PHE A O 1
#